Protein AF-B8I6D6-F1 (afdb_monomer)

Sequence (87 aa):
MSYTEIDKNNGCTVNKEVQLTSFCNSLIGYTLKDALKAASDRRYPIDCIFISSPPKMNITEYDDSFRVIRVKALKNKSLNILVCKPL

Mean predicted aligned error: 11.16 Å

Structure (mmCIF, N/CA/C/O backbone):
data_AF-B8I6D6-F1
#
_entry.id   AF-B8I6D6-F1
#
loop_
_atom_site.group_PDB
_atom_site.id
_atom_site.type_symbol
_atom_site.label_atom_id
_atom_site.label_alt_id
_atom_site.label_comp_id
_atom_site.label_asym_id
_atom_site.label_entity_id
_atom_site.label_seq_id
_atom_site.pdbx_PDB_ins_code
_atom_site.Cartn_x
_atom_site.Cartn_y
_atom_site.Cartn_z
_atom_site.occupancy
_atom_site.B_iso_or_equiv
_atom_site.auth_seq_id
_atom_site.auth_comp_id
_atom_site.auth_asym_id
_atom_site.auth_atom_id
_atom_site.pdbx_PDB_model_num
ATOM 1 N N . MET A 1 1 ? -32.620 28.249 42.654 1.00 40.41 1 MET A N 1
ATOM 2 C CA . MET A 1 1 ? -33.120 27.748 41.356 1.00 40.41 1 MET A CA 1
ATOM 3 C C . MET A 1 1 ? -31.899 27.623 40.459 1.00 40.41 1 MET A C 1
ATOM 5 O O . MET A 1 1 ? -31.398 28.635 40.003 1.00 40.41 1 MET A O 1
ATOM 9 N N . SER A 1 2 ? -31.142 26.541 40.621 1.00 39.06 2 SER A N 1
ATOM 10 C CA . SER A 1 2 ? -31.270 25.266 39.890 1.00 39.06 2 SER A CA 1
ATOM 11 C C . SER A 1 2 ? -30.641 25.366 38.499 1.00 39.06 2 SER A C 1
ATOM 13 O O . SER A 1 2 ? -31.059 26.162 37.669 1.00 39.06 2 SER A O 1
ATOM 15 N N . TYR A 1 3 ? -29.580 24.579 38.353 1.00 50.94 3 TYR A N 1
ATOM 16 C CA . TYR A 1 3 ? -28.580 24.513 37.296 1.00 50.94 3 TYR A CA 1
ATOM 17 C C . TYR A 1 3 ? -29.155 24.135 35.929 1.00 50.94 3 TYR A C 1
ATOM 19 O O . TYR A 1 3 ? -30.089 23.342 35.852 1.00 50.94 3 TYR A O 1
ATOM 27 N N . THR A 1 4 ? -28.491 24.578 34.863 1.00 51.72 4 THR A N 1
ATOM 28 C CA . THR A 1 4 ? -28.358 23.751 33.658 1.00 51.72 4 THR A CA 1
ATOM 29 C C . THR A 1 4 ? -26.892 23.708 33.265 1.00 51.72 4 THR A C 1
ATOM 31 O O . THR A 1 4 ? -26.291 24.712 32.881 1.00 51.72 4 THR A O 1
ATOM 34 N N . GLU A 1 5 ? -26.326 22.526 33.459 1.00 51.06 5 GLU A N 1
ATOM 35 C CA . GLU A 1 5 ? -24.977 22.113 33.114 1.00 51.06 5 GLU A CA 1
ATOM 36 C C . GLU A 1 5 ? -24.785 22.200 31.597 1.00 51.06 5 GLU A C 1
ATOM 38 O O . GLU A 1 5 ? -25.594 21.694 30.822 1.00 51.06 5 GLU A O 1
ATOM 43 N N . ILE A 1 6 ? -23.717 22.869 31.163 1.00 59.78 6 ILE A N 1
ATOM 44 C CA . ILE A 1 6 ? -23.313 22.870 29.759 1.00 59.78 6 ILE A CA 1
ATOM 45 C C . ILE A 1 6 ? -22.543 21.569 29.536 1.00 59.78 6 ILE A C 1
ATOM 47 O O . ILE A 1 6 ? -21.462 21.370 30.097 1.00 59.78 6 ILE A O 1
ATOM 51 N N . ASP A 1 7 ? -23.151 20.676 28.759 1.00 44.00 7 ASP A N 1
ATOM 52 C CA . ASP A 1 7 ? -22.651 19.340 28.454 1.00 44.00 7 ASP A CA 1
ATOM 53 C C . ASP A 1 7 ? -21.242 19.399 27.838 1.00 44.00 7 ASP A C 1
ATOM 55 O O . ASP A 1 7 ? -21.006 19.960 26.764 1.00 44.00 7 ASP A O 1
ATOM 59 N N . LYS A 1 8 ? -20.276 18.825 28.558 1.00 51.94 8 LYS A N 1
ATOM 60 C CA . LYS A 1 8 ? -18.901 18.606 28.110 1.00 51.94 8 LYS A CA 1
ATOM 61 C C . LYS A 1 8 ? -18.835 17.395 27.180 1.00 51.94 8 LYS A C 1
ATOM 63 O O . LYS A 1 8 ? -18.221 16.414 27.568 1.00 51.94 8 LYS A O 1
ATOM 68 N N . ASN A 1 9 ? -19.359 17.427 25.959 1.00 54.22 9 ASN A N 1
ATOM 69 C CA . ASN A 1 9 ? -19.046 16.365 24.993 1.00 54.22 9 ASN A CA 1
ATOM 70 C C . ASN A 1 9 ? -19.126 16.843 23.544 1.00 54.22 9 ASN A C 1
ATOM 72 O O . ASN A 1 9 ? -20.163 16.756 22.899 1.00 54.22 9 ASN A O 1
ATOM 76 N N . ASN A 1 10 ? -17.981 17.218 22.970 1.00 48.41 10 ASN A N 1
ATOM 77 C CA . ASN A 1 10 ? -17.716 16.755 21.611 1.00 48.41 10 ASN A CA 1
ATOM 78 C C . ASN A 1 10 ? -16.225 16.470 21.427 1.00 48.41 10 ASN A C 1
ATOM 80 O O . ASN A 1 10 ? -15.406 17.331 21.103 1.00 48.41 10 ASN A O 1
ATOM 84 N N . GLY A 1 11 ? -15.873 15.225 21.745 1.00 44.16 11 GLY A N 1
ATOM 85 C CA . GLY A 1 11 ? -14.530 14.682 21.662 1.00 44.16 11 GLY A CA 1
ATOM 86 C C . GLY A 1 11 ? -13.995 14.704 20.233 1.00 44.16 11 GLY A C 1
ATOM 87 O O . GLY A 1 11 ? -14.438 13.961 19.364 1.00 44.16 11 GLY A O 1
ATOM 88 N N . CYS A 1 12 ? -13.000 15.559 20.033 1.00 44.72 12 CYS A N 1
ATOM 89 C CA . CYS A 1 12 ? -11.829 15.414 19.172 1.00 44.72 12 CYS A CA 1
ATOM 90 C C . CYS A 1 12 ? -11.679 14.046 18.449 1.00 44.72 12 CYS A C 1
ATOM 92 O O . CYS A 1 12 ? -10.882 13.196 18.847 1.00 44.72 12 CYS A O 1
ATOM 94 N N . THR A 1 13 ? -12.413 13.832 17.356 1.00 48.97 13 THR A N 1
ATOM 95 C CA . THR A 1 13 ? -12.240 12.684 16.435 1.00 48.97 13 THR A CA 1
ATOM 96 C C . THR A 1 13 ? -11.713 13.102 15.063 1.00 48.97 13 THR A C 1
ATOM 98 O O . THR A 1 13 ? -11.272 12.257 14.294 1.00 48.97 13 THR A O 1
ATOM 101 N N . VAL A 1 14 ? -11.620 14.408 14.795 1.00 50.12 14 VAL A N 1
ATOM 102 C CA . VAL A 1 14 ? -11.185 14.954 13.498 1.00 50.12 14 VAL A CA 1
ATOM 103 C C . VAL A 1 14 ? -9.673 14.788 13.261 1.00 50.12 14 VAL A C 1
ATOM 105 O O . VAL A 1 14 ? -9.220 14.672 12.128 1.00 50.12 14 VAL A O 1
ATOM 108 N N . ASN A 1 15 ? -8.855 14.697 14.316 1.00 56.75 15 ASN A N 1
ATOM 109 C CA . ASN A 1 15 ? -7.394 14.687 14.155 1.00 56.75 15 ASN A CA 1
ATOM 110 C C . ASN A 1 15 ? -6.812 13.355 13.655 1.00 56.75 15 ASN A C 1
ATOM 112 O O . ASN A 1 15 ? -5.786 13.352 12.979 1.00 56.75 15 ASN A O 1
ATOM 116 N N . LYS A 1 16 ? -7.438 12.215 13.971 1.00 60.00 16 LYS A N 1
ATOM 117 C CA . LYS A 1 16 ? -6.872 10.897 13.626 1.00 60.00 16 LYS A CA 1
ATOM 118 C C . LYS A 1 16 ? -7.117 10.524 12.167 1.00 60.00 16 LYS A C 1
ATOM 120 O O . LYS A 1 16 ? -6.222 9.973 11.535 1.00 60.00 16 LYS A O 1
ATOM 125 N N . GLU A 1 17 ? -8.287 10.859 11.624 1.00 61.44 17 GLU A N 1
ATOM 126 C CA . GLU A 1 17 ? -8.600 10.607 10.213 1.00 61.44 17 GLU A CA 1
ATOM 127 C C . GLU A 1 17 ? -7.736 11.472 9.290 1.00 61.44 17 GLU A C 1
ATOM 129 O O . GLU A 1 17 ? -7.128 10.943 8.362 1.00 61.44 17 GLU A O 1
ATOM 134 N N . VAL A 1 18 ? -7.572 12.762 9.611 1.00 65.31 18 VAL A N 1
ATOM 135 C CA . VAL A 1 18 ? -6.725 13.688 8.839 1.00 65.31 18 VAL A CA 1
ATOM 136 C C . VAL A 1 18 ? -5.258 13.239 8.840 1.00 65.31 18 VAL A C 1
ATOM 138 O O . VAL A 1 18 ? -4.620 13.190 7.783 1.00 65.31 18 VAL A O 1
ATOM 141 N N . GLN A 1 19 ? -4.724 12.835 9.998 1.00 71.62 19 GLN A N 1
ATOM 142 C CA . GLN A 1 19 ? -3.352 12.322 10.100 1.00 71.62 19 GLN A CA 1
ATOM 143 C C . GLN A 1 19 ? -3.149 11.018 9.323 1.00 71.62 19 GLN A C 1
ATOM 145 O O . GLN A 1 19 ? -2.106 10.843 8.691 1.00 71.62 19 GLN A O 1
ATOM 150 N N . LEU A 1 20 ? -4.140 10.122 9.330 1.00 78.06 20 LEU A N 1
ATOM 151 C CA . LEU A 1 20 ? -4.079 8.865 8.594 1.00 78.06 20 LEU A CA 1
ATOM 152 C C . LEU A 1 20 ? -4.117 9.098 7.081 1.00 78.06 20 LEU A C 1
ATOM 154 O O . LEU A 1 20 ? -3.308 8.520 6.361 1.00 78.06 20 LEU A O 1
ATOM 158 N N . THR A 1 21 ? -4.992 9.981 6.595 1.00 78.44 21 THR A N 1
ATOM 159 C CA . THR A 1 21 ? -5.043 10.341 5.169 1.00 78.44 21 THR A CA 1
ATOM 160 C C . THR A 1 21 ? -3.771 11.035 4.691 1.00 78.44 21 THR A C 1
ATOM 162 O O . THR A 1 21 ? -3.277 10.720 3.610 1.00 78.44 21 THR A O 1
ATOM 165 N N . SER A 1 22 ? -3.194 11.923 5.506 1.00 84.31 22 SER A N 1
ATOM 166 C CA . SER A 1 22 ? -1.917 12.575 5.198 1.00 84.31 22 SER A CA 1
ATOM 167 C C . SER A 1 22 ? -0.784 11.550 5.102 1.00 84.31 22 SER A C 1
ATOM 169 O O . SER A 1 22 ? -0.052 11.522 4.116 1.00 84.31 22 SER A O 1
ATOM 171 N N . PHE A 1 23 ? -0.718 10.621 6.062 1.00 85.19 23 PHE A N 1
ATOM 172 C CA . PHE A 1 23 ? 0.239 9.520 6.033 1.00 85.19 23 PHE A CA 1
ATOM 173 C C . PHE A 1 23 ? 0.066 8.627 4.796 1.00 85.19 23 PHE A C 1
ATOM 175 O O . PHE A 1 23 ? 1.047 8.334 4.122 1.00 85.19 23 PHE A O 1
ATOM 182 N N . CYS A 1 24 ? -1.171 8.255 4.447 1.00 85.50 24 CYS A N 1
ATOM 183 C CA . CYS A 1 24 ? -1.470 7.480 3.238 1.00 85.50 24 CYS A CA 1
ATOM 184 C C . CYS A 1 24 ? -0.944 8.163 1.971 1.00 85.50 24 CYS A C 1
ATOM 186 O O . CYS A 1 24 ? -0.390 7.492 1.106 1.00 85.50 24 CYS A O 1
ATOM 188 N N . ASN A 1 25 ? -1.084 9.487 1.875 1.00 86.62 25 ASN A N 1
ATOM 189 C CA . ASN A 1 25 ? -0.575 10.252 0.741 1.00 86.62 25 ASN A CA 1
ATOM 190 C C . ASN A 1 25 ? 0.959 10.292 0.711 1.00 86.62 25 ASN A C 1
ATOM 192 O O . ASN A 1 25 ? 1.533 10.220 -0.370 1.00 86.62 25 ASN A O 1
ATOM 196 N N . SER A 1 26 ? 1.627 10.348 1.868 1.00 88.44 26 SER A N 1
ATOM 197 C CA . SER A 1 26 ? 3.095 10.284 1.945 1.00 88.44 26 SER A CA 1
ATOM 198 C C . SER A 1 26 ? 3.671 8.930 1.524 1.00 88.44 26 SER A C 1
ATOM 200 O O . SER A 1 26 ? 4.818 8.871 1.102 1.00 88.44 26 SER A O 1
ATOM 202 N N . LEU A 1 27 ? 2.892 7.848 1.629 1.00 86.56 27 LEU A N 1
ATOM 203 C CA . LEU A 1 27 ? 3.299 6.511 1.185 1.00 86.56 27 LEU A CA 1
ATOM 204 C C . LEU A 1 27 ? 3.225 6.338 -0.341 1.00 86.56 27 LEU A C 1
ATOM 206 O O . LEU A 1 27 ? 3.771 5.373 -0.871 1.00 86.56 27 LEU A O 1
ATOM 210 N N . ILE A 1 28 ? 2.540 7.230 -1.063 1.00 88.69 28 ILE A N 1
ATOM 211 C CA . ILE A 1 28 ? 2.439 7.156 -2.525 1.00 88.69 28 ILE A CA 1
ATOM 212 C C . ILE A 1 28 ? 3.808 7.475 -3.136 1.00 88.69 28 ILE A C 1
ATOM 214 O O . ILE A 1 28 ? 4.440 8.473 -2.806 1.00 88.69 28 ILE A O 1
ATOM 218 N N . GLY A 1 29 ? 4.268 6.619 -4.048 1.00 85.19 29 GLY A N 1
ATOM 219 C CA . GLY A 1 29 ? 5.582 6.714 -4.682 1.00 85.19 29 GLY A CA 1
ATOM 220 C C . GLY A 1 29 ? 6.701 5.990 -3.929 1.00 85.19 29 GLY A C 1
ATOM 221 O O . GLY A 1 29 ? 7.768 5.791 -4.511 1.00 85.19 29 GLY A O 1
ATOM 222 N N . TYR A 1 30 ? 6.464 5.544 -2.690 1.00 89.50 30 TYR A N 1
ATOM 223 C CA . TYR A 1 30 ? 7.419 4.710 -1.959 1.00 89.50 30 TYR A CA 1
ATOM 224 C C . TYR A 1 30 ? 7.479 3.305 -2.559 1.00 89.50 30 TYR A C 1
ATOM 226 O O . TYR A 1 30 ? 6.552 2.845 -3.237 1.00 89.50 30 TYR A O 1
ATOM 234 N N . THR A 1 31 ? 8.583 2.612 -2.294 1.00 90.69 31 THR A N 1
ATOM 235 C CA . THR A 1 31 ? 8.662 1.169 -2.519 1.00 90.69 31 THR A CA 1
ATOM 236 C C . THR A 1 31 ? 7.733 0.454 -1.543 1.00 90.69 31 THR A C 1
ATOM 238 O O . THR A 1 31 ? 7.456 0.950 -0.446 1.00 90.69 31 THR A O 1
ATOM 241 N N . LEU A 1 32 ? 7.242 -0.724 -1.922 1.00 87.50 32 LEU A N 1
ATOM 242 C CA . LEU A 1 32 ? 6.392 -1.531 -1.056 1.00 87.50 32 LEU A CA 1
ATOM 243 C C . LEU A 1 32 ? 7.106 -1.841 0.267 1.00 87.50 32 LEU A C 1
ATOM 245 O O . LEU A 1 32 ? 6.491 -1.753 1.327 1.00 87.50 32 LEU A O 1
ATOM 249 N N . LYS A 1 33 ? 8.418 -2.088 0.213 1.00 89.75 33 LYS A N 1
ATOM 250 C CA . LYS A 1 33 ? 9.266 -2.287 1.390 1.00 89.75 33 LYS A CA 1
ATOM 251 C C . LYS A 1 33 ? 9.263 -1.093 2.346 1.00 89.75 33 LYS A C 1
ATOM 253 O O . LYS A 1 33 ? 9.032 -1.270 3.543 1.00 89.75 33 LYS A O 1
ATOM 258 N N . ASP A 1 34 ? 9.502 0.118 1.840 1.00 90.69 34 ASP A N 1
ATOM 259 C CA . ASP A 1 34 ? 9.478 1.328 2.671 1.00 90.69 34 ASP A CA 1
ATOM 260 C C . ASP A 1 34 ? 8.078 1.608 3.211 1.00 90.69 34 ASP A C 1
ATOM 262 O O . ASP A 1 34 ? 7.925 1.985 4.374 1.00 90.69 34 ASP A O 1
ATOM 266 N N . ALA A 1 35 ? 7.043 1.376 2.404 1.00 88.81 35 ALA A N 1
ATOM 267 C CA . ALA A 1 35 ? 5.670 1.589 2.829 1.00 88.81 35 ALA A CA 1
ATOM 268 C C . ALA A 1 35 ? 5.242 0.616 3.939 1.00 88.81 35 ALA A C 1
ATOM 270 O O . ALA A 1 35 ? 4.644 1.041 4.928 1.00 88.81 35 ALA A O 1
ATOM 271 N N . LEU A 1 36 ? 5.605 -0.665 3.816 1.00 88.38 36 LEU A N 1
ATOM 272 C CA . LEU A 1 36 ? 5.418 -1.688 4.848 1.00 88.38 36 LEU A CA 1
ATOM 273 C C . LEU A 1 36 ? 6.140 -1.304 6.140 1.00 88.38 36 LEU A C 1
ATOM 275 O O . LEU A 1 36 ? 5.553 -1.356 7.222 1.00 88.38 36 LEU A O 1
ATOM 279 N N . LYS A 1 37 ? 7.397 -0.864 6.029 1.00 90.69 37 LYS A N 1
ATOM 280 C CA . LYS A 1 37 ? 8.201 -0.438 7.175 1.00 90.69 37 LYS A CA 1
ATOM 281 C C . LYS A 1 37 ? 7.587 0.774 7.876 1.00 90.69 37 LYS A C 1
ATOM 283 O O . LYS A 1 37 ? 7.434 0.752 9.093 1.00 90.69 37 LYS A O 1
ATOM 288 N N . ALA A 1 38 ? 7.179 1.794 7.124 1.00 89.44 38 ALA A N 1
ATOM 289 C CA . ALA A 1 38 ? 6.542 2.990 7.665 1.00 89.44 38 ALA A CA 1
ATOM 290 C C . ALA A 1 38 ? 5.179 2.687 8.314 1.00 89.44 38 ALA A C 1
ATOM 292 O O . ALA A 1 38 ? 4.855 3.242 9.365 1.00 89.44 38 ALA A O 1
ATOM 293 N N . ALA A 1 39 ? 4.377 1.803 7.712 1.00 87.50 39 ALA A N 1
ATOM 294 C CA . ALA A 1 39 ? 3.107 1.362 8.285 1.00 87.50 39 ALA A CA 1
ATOM 295 C C . ALA A 1 39 ? 3.323 0.591 9.598 1.00 87.50 39 ALA A C 1
ATOM 297 O O . ALA A 1 39 ? 2.649 0.869 10.593 1.00 87.50 39 ALA A O 1
ATOM 298 N N . SER A 1 40 ? 4.311 -0.309 9.624 1.00 87.44 40 SER A N 1
ATOM 299 C CA . SER A 1 40 ? 4.689 -1.073 10.815 1.00 87.44 40 SER A CA 1
ATOM 300 C C . SER A 1 40 ? 5.195 -0.174 11.946 1.00 87.44 40 SER A C 1
ATOM 302 O O . SER A 1 40 ? 4.785 -0.355 13.091 1.00 87.44 40 SER A O 1
ATOM 304 N N . ASP A 1 41 ? 6.039 0.813 11.637 1.00 88.38 41 ASP A N 1
ATOM 305 C CA . ASP A 1 41 ? 6.579 1.776 12.608 1.00 88.38 41 ASP A CA 1
ATOM 306 C C . ASP A 1 41 ? 5.456 2.540 13.329 1.00 88.38 41 ASP A C 1
ATOM 308 O O . ASP A 1 41 ? 5.445 2.684 14.552 1.00 88.38 41 ASP A O 1
ATOM 312 N N . ARG A 1 42 ? 4.417 2.917 12.578 1.00 83.00 42 ARG A N 1
ATOM 313 C CA . ARG A 1 42 ? 3.239 3.616 13.103 1.00 83.00 42 ARG A CA 1
ATOM 314 C C . ARG A 1 42 ? 2.135 2.700 13.637 1.00 83.00 42 ARG A C 1
ATOM 316 O O . ARG A 1 42 ? 1.082 3.200 14.032 1.00 83.00 42 ARG A O 1
ATOM 323 N N . ARG A 1 43 ? 2.363 1.381 13.679 1.00 84.25 43 ARG A N 1
ATOM 324 C CA . ARG A 1 43 ? 1.388 0.356 14.098 1.00 84.25 43 ARG A CA 1
ATOM 325 C C . ARG A 1 43 ? 0.070 0.396 13.313 1.00 84.25 43 ARG A C 1
ATOM 327 O O . ARG A 1 43 ? -0.994 0.140 13.878 1.00 84.25 43 ARG A O 1
ATOM 334 N N . TYR A 1 44 ? 0.133 0.706 12.020 1.00 84.44 44 TYR A N 1
ATOM 335 C 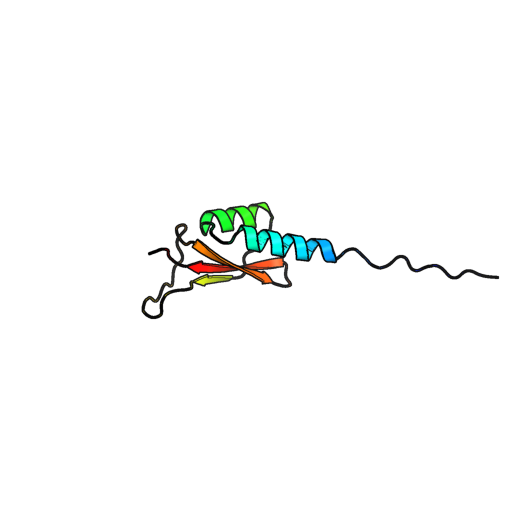CA . TYR A 1 44 ? -1.009 0.571 11.120 1.00 84.44 44 TYR A CA 1
ATOM 336 C C . TYR A 1 44 ? -0.978 -0.809 10.452 1.00 84.44 44 TYR A C 1
ATOM 338 O O . TYR A 1 44 ? -0.079 -1.063 9.649 1.00 84.44 44 TYR A O 1
ATOM 346 N N . PRO A 1 45 ? -1.924 -1.713 10.766 1.00 82.44 45 PRO A N 1
ATOM 347 C CA . PRO A 1 45 ? -1.981 -3.015 10.116 1.00 82.44 45 PRO A CA 1
ATOM 348 C C . PRO A 1 45 ? -2.354 -2.855 8.639 1.00 82.44 45 PRO A C 1
ATOM 350 O O . PRO A 1 45 ? -3.207 -2.040 8.287 1.00 82.44 45 PRO A O 1
ATOM 353 N N . ILE A 1 46 ? -1.733 -3.642 7.768 1.00 85.88 46 ILE A N 1
ATOM 354 C CA . ILE A 1 46 ? -2.120 -3.716 6.357 1.00 85.88 46 ILE A CA 1
ATOM 355 C C . ILE A 1 46 ? -3.125 -4.849 6.219 1.00 85.88 46 ILE A C 1
ATOM 357 O O . ILE A 1 46 ? -2.864 -5.964 6.660 1.00 85.88 46 ILE A O 1
ATOM 361 N N . ASP A 1 47 ? -4.284 -4.529 5.658 1.00 86.06 47 ASP A N 1
ATOM 362 C CA . ASP A 1 47 ? -5.383 -5.477 5.478 1.00 86.06 47 ASP A CA 1
ATOM 363 C C . ASP A 1 47 ? -5.233 -6.215 4.152 1.00 86.06 47 ASP A C 1
ATOM 365 O O . ASP A 1 47 ? -5.172 -7.440 4.128 1.00 86.06 47 ASP A O 1
ATOM 369 N N . CY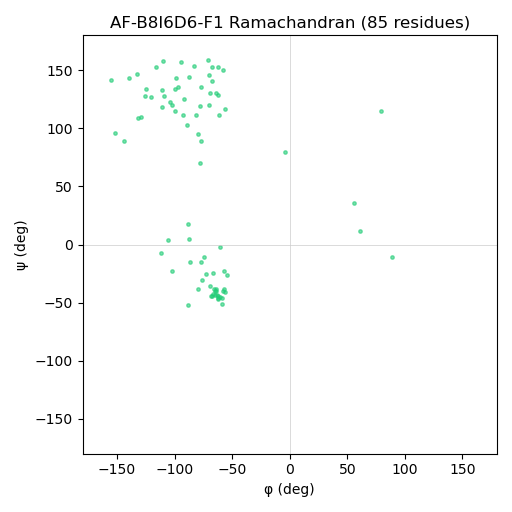S A 1 48 ? -5.068 -5.461 3.062 1.00 82.12 48 CYS A N 1
ATOM 370 C CA . CYS A 1 48 ? -4.879 -6.014 1.729 1.00 82.12 48 CYS A CA 1
ATOM 371 C C . CYS A 1 48 ? -3.830 -5.236 0.924 1.00 82.12 48 CYS A C 1
ATOM 373 O O . CYS A 1 48 ? -3.776 -4.001 0.949 1.00 82.12 48 CYS A O 1
ATOM 375 N N . ILE A 1 49 ? -3.047 -5.968 0.127 1.00 85.31 49 ILE A N 1
ATOM 376 C CA . ILE A 1 49 ? -2.170 -5.406 -0.905 1.00 85.31 49 ILE A CA 1
ATOM 377 C C . ILE A 1 49 ? -2.738 -5.809 -2.264 1.00 85.31 49 ILE A C 1
ATOM 379 O O . ILE A 1 49 ? -2.844 -6.988 -2.588 1.00 85.31 49 ILE A O 1
ATOM 383 N N . PHE A 1 50 ? -3.115 -4.820 -3.062 1.00 83.00 50 PHE A N 1
ATOM 384 C CA . PHE A 1 50 ? -3.617 -4.999 -4.414 1.00 83.00 50 PHE A CA 1
ATOM 385 C C . PHE A 1 50 ? -2.499 -4.717 -5.405 1.00 83.00 50 PHE A C 1
ATOM 387 O O . PHE A 1 50 ? -1.822 -3.695 -5.309 1.00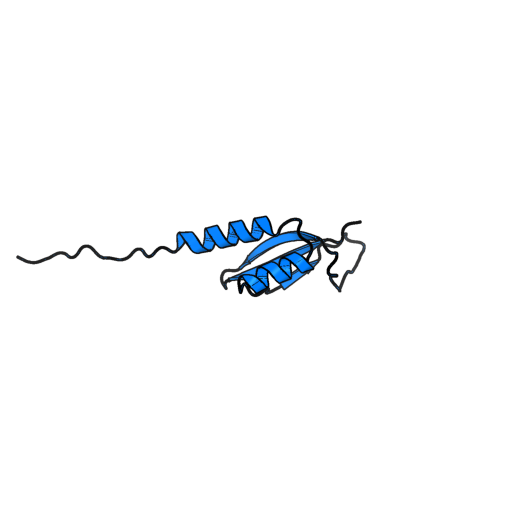 83.00 50 PHE A O 1
ATOM 394 N N . ILE A 1 51 ? -2.338 -5.584 -6.395 1.00 82.00 51 ILE A N 1
ATOM 395 C CA . ILE A 1 51 ? -1.386 -5.361 -7.476 1.00 82.00 51 ILE A CA 1
ATOM 396 C C . ILE A 1 51 ? -2.157 -4.839 -8.684 1.00 82.00 51 ILE A C 1
ATOM 398 O O . ILE A 1 51 ? -2.986 -5.534 -9.268 1.00 82.00 51 ILE A O 1
ATOM 402 N N . SER A 1 52 ? -1.882 -3.599 -9.065 1.00 76.50 52 SER A N 1
ATOM 403 C CA . SER A 1 52 ? -2.311 -3.045 -10.340 1.00 76.50 52 SER A CA 1
ATOM 404 C C . SER A 1 52 ? -1.354 -3.539 -11.417 1.00 76.50 52 SER A C 1
ATOM 406 O O . SER A 1 52 ? -0.297 -2.948 -11.634 1.00 76.50 52 SER A O 1
ATOM 408 N N . SER A 1 53 ? -1.724 -4.626 -12.085 1.00 65.00 53 SER A N 1
ATOM 409 C CA . SER A 1 53 ? -0.983 -5.145 -13.235 1.00 65.00 53 SER A CA 1
ATOM 410 C C . SER A 1 53 ? -1.651 -4.702 -14.534 1.00 65.00 53 SER A C 1
ATOM 412 O O . SER A 1 53 ? -2.883 -4.666 -14.597 1.00 65.00 53 SER A O 1
ATOM 414 N N . PRO A 1 54 ? -0.890 -4.383 -15.596 1.00 60.03 54 PRO A N 1
ATOM 415 C CA . PRO A 1 54 ? -1.472 -4.246 -16.922 1.00 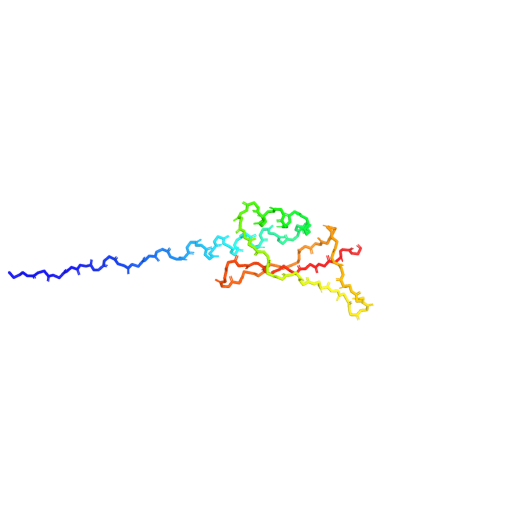60.03 54 PRO A CA 1
ATOM 416 C C . PRO A 1 54 ? -2.172 -5.560 -17.327 1.00 60.03 54 PRO A C 1
ATOM 418 O O . PRO A 1 54 ? -1.722 -6.638 -16.935 1.00 60.03 54 PRO A O 1
ATOM 421 N N . PRO A 1 55 ? -3.238 -5.499 -18.149 1.00 57.12 55 PRO A N 1
ATOM 422 C CA . PRO A 1 55 ? -4.179 -6.603 -18.409 1.00 57.12 55 PRO A CA 1
ATOM 423 C C . PRO A 1 55 ? -3.571 -7.877 -19.027 1.00 57.12 55 PRO A C 1
ATOM 425 O O . PRO A 1 55 ? -4.280 -8.851 -19.248 1.00 57.12 55 PRO A O 1
ATOM 428 N N . LYS A 1 56 ? -2.268 -7.881 -19.323 1.00 55.53 56 LYS A N 1
ATOM 429 C CA . LYS A 1 56 ? -1.535 -9.006 -19.915 1.00 55.53 56 LYS A CA 1
ATOM 430 C C . LYS A 1 56 ? -0.623 -9.741 -18.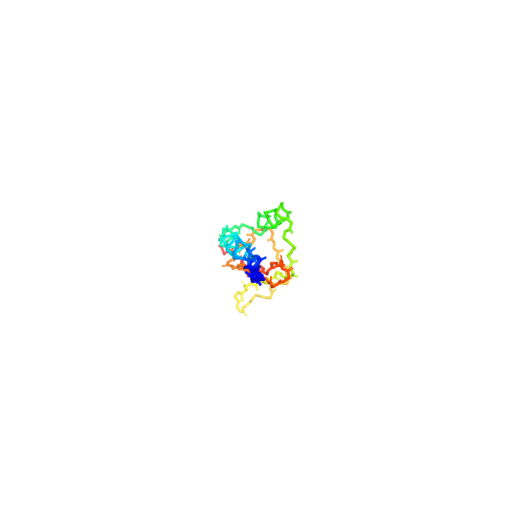926 1.00 55.53 56 LYS A C 1
ATOM 432 O O . LYS A 1 56 ? 0.097 -10.640 -19.347 1.00 55.53 56 LYS A O 1
ATOM 437 N N . MET A 1 57 ? -0.620 -9.370 -17.644 1.00 53.88 57 MET A N 1
ATOM 438 C CA . MET A 1 57 ? 0.279 -9.959 -16.652 1.00 53.88 57 MET A CA 1
ATOM 439 C C . MET A 1 57 ? -0.498 -10.356 -15.394 1.00 53.88 57 MET A C 1
ATOM 441 O O . MET A 1 57 ? -0.937 -9.500 -14.630 1.00 53.88 57 MET A O 1
ATOM 445 N N . ASN A 1 58 ? -0.666 -11.664 -15.182 1.00 53.47 58 ASN A N 1
ATOM 446 C CA . ASN A 1 58 ? -1.135 -12.206 -13.908 1.00 53.47 58 ASN A CA 1
ATOM 447 C C . ASN A 1 58 ? 0.032 -12.170 -12.925 1.00 53.47 58 ASN A C 1
ATOM 449 O O . ASN A 1 58 ? 0.833 -13.099 -12.852 1.00 53.47 58 ASN A O 1
ATOM 453 N N . ILE A 1 59 ? 0.157 -11.055 -12.215 1.00 62.09 59 ILE A N 1
ATOM 454 C CA . ILE A 1 59 ? 1.104 -10.927 -11.117 1.00 62.09 59 ILE A CA 1
ATOM 455 C C . ILE A 1 59 ? 0.376 -11.386 -9.854 1.00 62.09 59 ILE A C 1
ATOM 457 O O . ILE A 1 59 ? -0.475 -10.672 -9.328 1.00 62.09 59 ILE A O 1
ATOM 461 N N . THR A 1 60 ? 0.679 -12.599 -9.401 1.00 61.69 60 THR A N 1
ATOM 462 C CA . THR A 1 60 ? 0.187 -13.159 -8.131 1.00 61.69 60 THR A CA 1
ATOM 463 C C . THR A 1 60 ? 1.071 -12.795 -6.942 1.00 61.69 60 THR A C 1
ATOM 465 O O . THR A 1 60 ? 0.636 -12.932 -5.804 1.00 61.69 60 THR A O 1
ATOM 468 N N . GLU A 1 61 ? 2.287 -12.306 -7.195 1.00 66.56 61 GLU A N 1
ATOM 469 C CA . GLU A 1 61 ? 3.281 -11.992 -6.168 1.00 66.56 61 GLU A CA 1
ATOM 470 C C . GLU A 1 61 ? 3.769 -10.550 -6.315 1.00 66.56 61 GLU A C 1
ATOM 472 O O . GLU A 1 61 ? 4.178 -10.111 -7.391 1.00 66.56 61 GLU A O 1
ATOM 477 N N . TYR A 1 62 ? 3.704 -9.796 -5.222 1.00 73.50 62 TYR A N 1
ATOM 478 C CA . TYR A 1 62 ? 4.318 -8.479 -5.130 1.00 73.50 62 TYR A CA 1
ATOM 479 C C . TYR A 1 62 ? 5.766 -8.630 -4.661 1.00 73.50 62 TYR A C 1
ATOM 481 O O . TYR A 1 62 ? 6.074 -9.472 -3.824 1.00 73.50 62 TYR A O 1
ATOM 489 N N . ASP A 1 63 ? 6.644 -7.784 -5.186 1.00 79.19 63 ASP A N 1
ATOM 490 C CA . ASP A 1 63 ? 8.046 -7.711 -4.777 1.00 79.19 63 ASP A CA 1
ATOM 491 C C . ASP A 1 63 ? 8.303 -6.401 -4.016 1.00 79.19 63 ASP A C 1
ATOM 493 O O . ASP A 1 63 ? 7.582 -5.412 -4.198 1.00 79.19 63 ASP A O 1
ATOM 497 N N . ASP A 1 64 ? 9.361 -6.361 -3.206 1.00 82.12 64 ASP A N 1
ATOM 498 C CA . ASP A 1 64 ? 9.813 -5.160 -2.490 1.00 82.12 64 ASP A CA 1
ATOM 499 C C . ASP A 1 64 ? 10.054 -3.968 -3.435 1.00 82.12 64 ASP A C 1
ATOM 501 O O . ASP A 1 64 ? 9.924 -2.808 -3.036 1.00 82.12 64 ASP A O 1
ATOM 505 N N . SER A 1 65 ? 10.369 -4.259 -4.700 1.00 82.50 65 SER A N 1
ATOM 506 C CA . SER A 1 65 ? 10.638 -3.288 -5.764 1.00 82.50 65 SER A CA 1
ATOM 507 C C . SER A 1 65 ? 9.389 -2.579 -6.306 1.00 82.50 65 SER A C 1
ATOM 509 O O . SER A 1 65 ? 9.500 -1.628 -7.086 1.00 82.50 65 SER A O 1
ATOM 511 N N . PHE A 1 66 ? 8.188 -3.038 -5.948 1.00 87.00 66 PHE A N 1
ATOM 512 C CA . PHE A 1 66 ? 6.951 -2.449 -6.450 1.00 87.00 66 PHE A CA 1
ATOM 513 C C . PHE A 1 66 ? 6.747 -1.060 -5.857 1.00 87.00 66 PHE A C 1
ATOM 515 O O . PHE A 1 66 ? 7.077 -0.805 -4.700 1.00 87.00 66 PHE A O 1
ATOM 522 N N . ARG A 1 67 ? 6.160 -0.155 -6.639 1.00 87.62 67 ARG A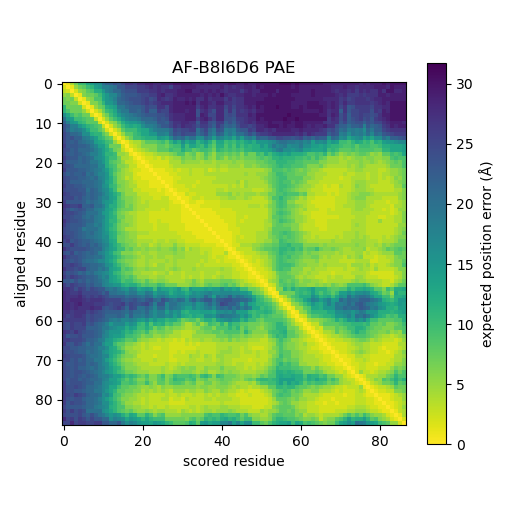 N 1
ATOM 523 C CA . ARG A 1 67 ? 5.834 1.190 -6.169 1.00 87.62 67 ARG A CA 1
ATOM 524 C C . ARG A 1 67 ? 4.389 1.277 -5.734 1.00 87.62 67 ARG A C 1
ATOM 526 O O . ARG A 1 67 ? 3.485 0.833 -6.442 1.00 87.62 67 ARG A O 1
ATOM 533 N N . VAL A 1 68 ? 4.1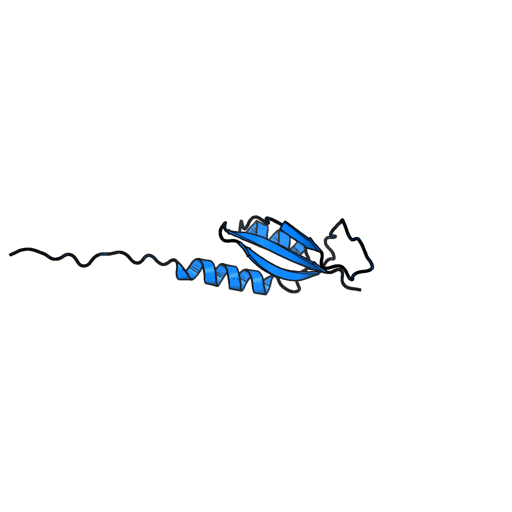73 1.909 -4.590 1.00 90.12 68 VAL A N 1
ATOM 534 C CA . VAL A 1 68 ? 2.841 2.244 -4.104 1.00 90.12 68 VAL A CA 1
ATOM 535 C C . VAL A 1 68 ? 2.261 3.345 -4.980 1.00 90.12 68 VAL A C 1
ATOM 537 O O . VAL A 1 68 ? 2.806 4.442 -5.067 1.00 90.12 68 VAL A O 1
ATOM 540 N N . ILE A 1 69 ? 1.133 3.061 -5.619 1.00 89.00 69 ILE A N 1
ATOM 541 C CA . ILE A 1 69 ? 0.410 4.031 -6.450 1.00 89.00 69 ILE A CA 1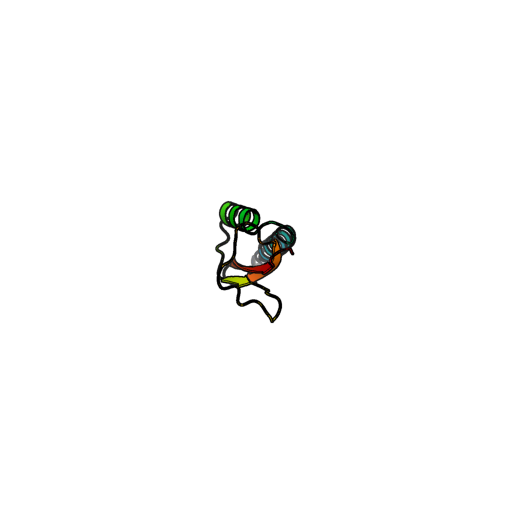
ATOM 542 C C . ILE A 1 69 ? -0.812 4.602 -5.736 1.00 89.00 69 ILE A C 1
ATOM 544 O O . ILE A 1 69 ? -1.274 5.691 -6.069 1.00 89.00 69 ILE A O 1
ATOM 548 N N . ARG A 1 70 ? -1.350 3.886 -4.744 1.00 87.06 70 ARG A N 1
ATOM 549 C CA . ARG A 1 70 ? -2.478 4.364 -3.944 1.00 87.06 70 ARG A CA 1
ATOM 550 C C . ARG A 1 70 ? -2.487 3.700 -2.580 1.00 87.06 70 ARG A C 1
ATOM 552 O O . ARG A 1 70 ? -2.267 2.499 -2.485 1.00 87.06 70 ARG A O 1
ATOM 559 N N . VAL A 1 71 ? -2.841 4.455 -1.549 1.00 88.56 71 VAL A N 1
ATOM 560 C CA . VAL A 1 71 ? -3.143 3.907 -0.224 1.00 88.56 71 VAL A CA 1
ATOM 561 C C . VAL A 1 71 ? -4.533 4.366 0.187 1.00 88.56 71 VAL A C 1
ATOM 563 O O . VAL A 1 71 ? -4.895 5.528 0.008 1.00 88.56 71 VAL A O 1
ATOM 566 N N . LYS A 1 72 ? -5.342 3.441 0.696 1.00 86.62 72 LYS A N 1
ATOM 567 C CA . LYS A 1 72 ? -6.660 3.719 1.261 1.00 86.62 72 LYS A CA 1
ATOM 568 C C . LYS A 1 72 ? -6.682 3.278 2.712 1.00 86.62 72 LYS A C 1
ATOM 570 O O . LYS A 1 72 ? -6.414 2.120 3.010 1.00 86.62 72 LYS A O 1
ATOM 575 N N . ALA A 1 73 ? -7.067 4.186 3.593 1.00 83.50 73 ALA A N 1
ATOM 576 C CA . ALA A 1 73 ? -7.393 3.839 4.962 1.00 83.50 73 ALA A CA 1
ATOM 577 C C . ALA A 1 73 ? -8.781 3.191 5.037 1.00 83.50 73 ALA A C 1
ATOM 579 O O . ALA A 1 73 ? -9.740 3.676 4.433 1.00 83.50 73 ALA A O 1
ATOM 580 N N . LEU A 1 74 ? -8.885 2.104 5.792 1.00 82.31 74 LEU A N 1
ATOM 581 C CA . LEU A 1 74 ? -10.139 1.466 6.164 1.00 82.31 74 LEU A CA 1
ATOM 582 C C . LEU A 1 74 ? -10.606 1.980 7.531 1.00 82.31 74 LEU A C 1
ATOM 584 O O . LEU A 1 74 ? -9.807 2.407 8.367 1.00 82.31 74 LEU A O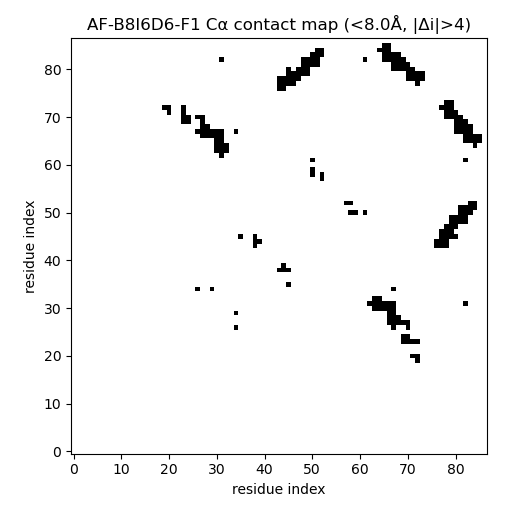 1
ATOM 588 N N . LYS A 1 75 ? -11.916 1.878 7.789 1.00 76.06 75 LYS A N 1
ATOM 589 C CA . LYS A 1 75 ? -12.539 2.296 9.062 1.00 76.06 75 LYS A CA 1
ATOM 590 C C . LYS A 1 75 ? -11.938 1.597 10.293 1.00 76.06 75 LYS A C 1
ATOM 592 O O . LYS A 1 75 ? -11.974 2.150 11.386 1.00 76.06 75 LYS A O 1
ATOM 597 N N . ASN A 1 76 ? -11.315 0.432 10.107 1.00 77.56 76 ASN A N 1
ATOM 598 C CA . ASN A 1 76 ? -10.694 -0.366 11.167 1.00 77.56 76 ASN A CA 1
ATOM 599 C C . ASN A 1 76 ? -9.226 0.014 11.449 1.00 77.56 76 ASN A C 1
ATOM 601 O O . ASN A 1 76 ? -8.498 -0.770 12.050 1.00 77.56 76 ASN A O 1
ATOM 605 N N . LYS A 1 77 ? -8.772 1.203 11.015 1.00 74.19 77 LYS A N 1
ATOM 606 C CA . LYS A 1 77 ? -7.359 1.648 11.050 1.00 74.19 77 LYS A CA 1
ATOM 607 C C . LYS A 1 77 ? -6.403 0.776 10.234 1.00 74.19 77 LYS A C 1
ATOM 609 O O . LYS A 1 77 ? -5.189 0.926 10.356 1.00 74.19 77 LYS A O 1
ATOM 614 N N . SER A 1 78 ? -6.940 -0.108 9.406 1.00 83.06 78 SER A N 1
ATOM 615 C CA . SER A 1 78 ? -6.166 -0.900 8.469 1.00 83.06 78 SER A CA 1
ATOM 616 C C . SER A 1 78 ? -5.885 -0.120 7.188 1.00 83.06 78 SER A C 1
ATOM 618 O O . SER A 1 78 ? -6.645 0.773 6.807 1.00 83.06 78 SER A O 1
ATOM 620 N N . LEU A 1 79 ? -4.799 -0.466 6.507 1.00 85.50 79 LEU A N 1
ATOM 621 C CA . LEU A 1 79 ? -4.402 0.146 5.245 1.00 85.50 79 LEU A CA 1
ATOM 622 C C . LEU A 1 79 ? -4.556 -0.845 4.095 1.00 85.50 79 LEU A C 1
ATOM 624 O O . LEU A 1 79 ? -4.085 -1.976 4.172 1.00 85.50 79 LEU A O 1
ATOM 628 N N . ASN A 1 80 ? -5.165 -0.374 3.012 1.00 88.19 80 ASN A N 1
ATOM 629 C CA . ASN A 1 80 ? -5.170 -1.040 1.721 1.00 88.19 80 ASN A CA 1
ATOM 630 C C . ASN A 1 80 ? -4.175 -0.351 0.804 1.00 88.19 80 ASN A C 1
ATOM 632 O O . ASN A 1 80 ? -4.317 0.837 0.504 1.00 88.19 80 ASN A O 1
ATOM 636 N N . ILE A 1 81 ? -3.186 -1.102 0.342 1.00 88.94 81 ILE A N 1
ATOM 637 C CA . ILE A 1 81 ? -2.103 -0.584 -0.488 1.00 88.94 81 ILE A CA 1
ATOM 638 C C . ILE A 1 81 ? -2.296 -1.119 -1.900 1.00 88.94 81 ILE A C 1
ATOM 640 O O . ILE A 1 81 ? -2.458 -2.314 -2.097 1.00 88.94 81 ILE A O 1
ATOM 644 N N . LEU A 1 82 ? -2.291 -0.236 -2.890 1.00 88.62 82 LEU A N 1
ATOM 645 C CA . LEU A 1 82 ? -2.261 -0.590 -4.300 1.00 88.62 82 LEU A CA 1
ATOM 646 C C . LEU A 1 82 ? -0.847 -0.345 -4.815 1.00 88.62 82 LEU A C 1
ATOM 648 O O . LEU A 1 82 ? -0.343 0.781 -4.745 1.00 88.62 82 LEU A O 1
ATOM 652 N N . VAL A 1 83 ? -0.228 -1.387 -5.350 1.00 88.56 83 VAL A N 1
ATOM 653 C CA . VAL A 1 83 ? 1.128 -1.353 -5.884 1.00 88.56 83 VAL A CA 1
ATOM 654 C C . VAL A 1 83 ? 1.151 -1.636 -7.377 1.00 88.56 83 VAL A C 1
ATOM 656 O O . VAL A 1 83 ? 0.285 -2.328 -7.901 1.00 88.56 83 VAL A O 1
ATOM 659 N N . CYS A 1 84 ? 2.150 -1.107 -8.070 1.00 85.69 84 CYS A N 1
ATOM 660 C CA . CYS A 1 84 ? 2.403 -1.368 -9.480 1.00 85.69 84 CYS A CA 1
ATOM 661 C C . CYS A 1 84 ? 3.884 -1.691 -9.678 1.00 85.69 84 CYS A C 1
ATOM 663 O O . CYS A 1 84 ? 4.745 -1.143 -8.980 1.00 85.69 84 CYS A O 1
ATOM 665 N N . LYS A 1 85 ? 4.183 -2.573 -10.634 1.00 80.44 85 LYS A N 1
ATOM 666 C CA . LYS A 1 85 ? 5.559 -2.850 -11.032 1.00 80.44 85 LYS A CA 1
ATOM 667 C C . LYS A 1 85 ? 6.047 -1.717 -11.945 1.00 80.44 85 LYS A C 1
ATOM 669 O O . LYS A 1 85 ? 5.439 -1.514 -12.997 1.00 80.44 85 LYS A O 1
ATOM 674 N N . PRO A 1 86 ? 7.098 -0.968 -11.571 1.00 72.56 86 PRO A N 1
ATOM 675 C CA . PRO A 1 86 ? 7.734 -0.049 -12.507 1.00 72.56 86 PRO A CA 1
ATOM 676 C C . PRO A 1 86 ? 8.349 -0.859 -13.663 1.00 72.56 86 PRO A C 1
ATOM 678 O O . PRO A 1 86 ? 9.004 -1.872 -13.409 1.00 72.56 86 PRO A O 1
ATOM 681 N N . LEU A 1 87 ? 8.055 -0.453 -14.905 1.00 64.12 87 LEU A N 1
ATOM 682 C CA . LEU A 1 87 ? 8.620 -1.026 -16.136 1.00 64.12 87 LEU A CA 1
ATOM 683 C C . LEU A 1 87 ? 10.076 -0.597 -16.332 1.00 64.12 87 LEU A C 1
ATOM 685 O O . LEU A 1 87 ? 10.385 0.565 -15.980 1.00 64.12 87 LEU A O 1
#

pLDDT: mean 74.87, std 15.27, range [39.06, 90.69]

Organism: Ruminiclostridium cellulolyticum (strain ATCC 35319 / DSM 5812 / JCM 6584 / H10) (NCBI:txid394503)

Nearest PDB structures (foldseek):
  6t9k-assembly1_D  TM=7.978E-01  e=2.149E+00  Saccharomyces cerevisiae S288C
  8vf6-assembly1_B  TM=7.686E-01  e=2.471E+00  Homo sapiens
  1egl-assembly1_A  TM=4.515E-01  e=1.147E+00  Hirudo medicinalis

Radius of gyration: 19.05 Å; Cα contacts (8 Å, |Δi|>4): 114; chains: 1; bounding box: 44×41×61 Å

Foldseek 3Di:
DDDDDDDPDDDDPVPPVVVLVVLQVVLAFAFPLVSVVSCVVVVQAADEEAEDEDPVDPDPDDDSQWGFHGWDQDPVSHIYTYTYHDD

Solvent-accessible surface area (backbone atoms only — not comparable to full-atom values): 5336 Å² total; per-residue (Å²): 136,82,87,82,82,82,79,90,76,84,79,88,62,69,64,63,59,54,52,49,54,52,51,33,57,68,38,42,71,29,36,41,49,55,38,52,50,55,31,54,76,71,70,37,51,72,75,47,79,44,71,59,56,64,98,87,49,91,70,89,71,88,55,59,78,20,29,23,74,40,52,43,81,44,97,84,61,25,33,36,38,31,28,30,73,79,129

Secondary structure (DSSP, 8-state):
-------------HHHHHHHHHHHHHTTTSBHHHHHHHHHHTT--EEEEEE---TT-------TTPEEEEEEE-TTS-EEEEEE---